Protein AF-A0A2Z6MMN8-F1 (afdb_monomer_lite)

InterPro domains:
  IPR005822 Large ribosomal subunit protein uL13 [MF_01366] (26-149)
  IPR005822 Large ribosomal subunit protein uL13 [PF00572] (25-83)
  IPR005822 Large ribosomal subunit protein uL13 [PTHR11545] (18-83)
  IPR005822 Large ribosomal subunit protein uL13 [cd00392] (26-127)
  IPR036899 Large ribosomal subunit protein uL13 superfamily [G3DSA:3.90.1180.10] (23-86)
  IPR036899 Large ribosomal subunit protein uL13 superfamily [SSF52161] (25-103)

pLDDT: mean 76.03, std 16.08, range [35.16, 95.88]

Foldseek 3Di:
DDDDDDDDVVVVCPPDDPDPCPPAAEDEAEQAPAEPVVVVVVQVCQQQVVVPPPRDNVDRNHHHYHYPPPVRHDYDDCCVPDPCVCVVVVDDPDDDDPDDPDPPDPDDDDPPPPPPPDPVVVVVVVVVVVVVVVVVVVVVVVVVVVVVVVVVVVVVVVVVD

Structure (mmCIF, N/CA/C/O backbone):
data_AF-A0A2Z6MMN8-F1
#
_entry.id   AF-A0A2Z6MMN8-F1
#
loop_
_atom_site.group_PDB
_atom_site.id
_atom_site.type_symbol
_atom_site.label_atom_id
_atom_site.label_alt_id
_atom_site.label_comp_id
_atom_site.label_asym_id
_atom_site.label_entity_id
_atom_site.label_seq_id
_atom_site.pdbx_PDB_ins_code
_atom_site.Cartn_x
_atom_site.Cartn_y
_atom_site.Cartn_z
_atom_site.occupancy
_atom_site.B_iso_or_equiv
_atom_site.auth_seq_id
_atom_site.auth_comp_id
_atom_site.auth_asym_id
_atom_site.auth_atom_id
_atom_site.pdbx_PDB_model_num
ATOM 1 N N . MET A 1 1 ? -25.189 8.553 -40.881 1.00 40.69 1 MET A N 1
ATOM 2 C CA . MET A 1 1 ? -24.699 7.484 -39.984 1.00 40.69 1 MET A CA 1
ATOM 3 C C . MET A 1 1 ? -23.289 7.095 -40.441 1.00 40.69 1 MET A C 1
ATOM 5 O O . MET A 1 1 ? -23.159 6.298 -41.356 1.00 40.69 1 MET A O 1
ATOM 9 N N . LYS A 1 2 ? -22.234 7.767 -39.944 1.00 35.16 2 LYS A N 1
ATOM 10 C CA . LYS A 1 2 ? -20.837 7.498 -40.348 1.00 35.16 2 LYS A CA 1
ATOM 11 C C . LYS A 1 2 ? -20.166 6.625 -39.287 1.00 35.16 2 LYS A C 1
ATOM 13 O O . LYS A 1 2 ? -20.101 7.015 -38.126 1.00 35.16 2 LYS A O 1
ATOM 18 N N . MET A 1 3 ? -19.736 5.440 -39.712 1.00 40.16 3 MET A N 1
ATOM 19 C CA . MET A 1 3 ? -19.015 4.450 -38.915 1.00 40.16 3 MET A CA 1
ATOM 20 C C . MET A 1 3 ? -17.621 4.959 -38.528 1.00 40.16 3 MET A C 1
ATOM 22 O O . MET A 1 3 ? -16.960 5.651 -39.300 1.00 40.16 3 MET A O 1
ATOM 26 N N . LEU A 1 4 ? -17.226 4.627 -37.301 1.00 48.53 4 LEU A N 1
ATOM 27 C CA . LEU A 1 4 ? -16.023 5.081 -36.611 1.00 48.53 4 LEU A CA 1
ATOM 28 C C . LEU A 1 4 ? -14.719 4.594 -37.259 1.00 48.53 4 LEU A C 1
ATOM 30 O O . LEU A 1 4 ? -14.610 3.477 -37.759 1.00 48.53 4 LEU A O 1
ATOM 34 N N . ASN A 1 5 ? -13.723 5.475 -37.168 1.00 48.69 5 ASN A N 1
ATOM 35 C CA . ASN A 1 5 ? -12.347 5.316 -37.616 1.00 48.69 5 ASN A CA 1
ATOM 36 C C . ASN A 1 5 ? -11.668 4.060 -37.045 1.00 48.69 5 ASN A C 1
ATOM 38 O O . ASN A 1 5 ? -11.598 3.865 -35.831 1.00 48.69 5 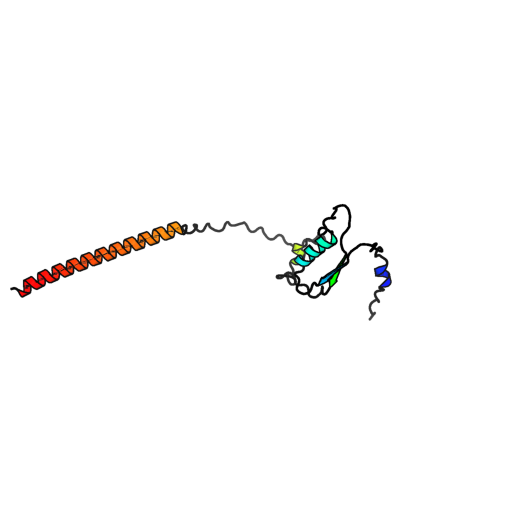ASN A O 1
ATOM 42 N N . SER A 1 6 ? -11.078 3.267 -37.940 1.00 54.53 6 SER A N 1
ATOM 43 C CA . SER A 1 6 ? -10.122 2.208 -37.615 1.00 54.53 6 SER A CA 1
ATOM 44 C C . SER A 1 6 ? -8.860 2.825 -36.994 1.00 54.53 6 SER A C 1
ATOM 46 O O . SER A 1 6 ? -8.142 3.590 -37.643 1.00 54.53 6 SER A O 1
ATOM 48 N N . PHE A 1 7 ? -8.592 2.527 -35.720 1.00 56.41 7 PHE A N 1
ATOM 49 C CA . PHE A 1 7 ? -7.356 2.934 -35.051 1.00 56.41 7 PHE A CA 1
ATOM 50 C C . PHE A 1 7 ? -6.165 2.172 -35.652 1.00 56.41 7 PHE A C 1
ATOM 52 O O . PHE A 1 7 ? -6.015 0.964 -35.478 1.00 56.41 7 PHE A O 1
ATOM 59 N N . ASN A 1 8 ? -5.297 2.893 -36.363 1.00 62.62 8 ASN A N 1
ATOM 60 C CA . ASN A 1 8 ? -4.109 2.343 -37.008 1.00 62.62 8 ASN A CA 1
ATOM 61 C C . ASN A 1 8 ? -2.985 2.104 -35.979 1.00 62.62 8 ASN A C 1
ATOM 63 O O . ASN A 1 8 ? -2.223 3.015 -35.643 1.00 62.62 8 ASN A O 1
ATOM 67 N N . ALA A 1 9 ? -2.874 0.863 -35.495 1.00 59.09 9 ALA A N 1
ATOM 68 C CA . ALA A 1 9 ? -1.906 0.428 -34.481 1.00 59.09 9 ALA A CA 1
ATOM 69 C C . ALA A 1 9 ? -0.433 0.720 -34.840 1.00 59.09 9 ALA A C 1
ATOM 71 O O . ALA A 1 9 ? 0.394 0.923 -33.951 1.00 59.09 9 ALA A O 1
ATOM 72 N N . LYS A 1 10 ? -0.097 0.820 -36.136 1.00 55.97 10 LYS A N 1
ATOM 73 C CA . LYS A 1 10 ? 1.274 1.104 -36.595 1.00 55.97 10 LYS A CA 1
ATOM 74 C C . LYS A 1 10 ? 1.749 2.514 -36.223 1.00 55.97 10 LYS A C 1
ATOM 76 O O . LYS A 1 10 ? 2.944 2.714 -36.031 1.00 55.97 10 LYS A O 1
ATOM 81 N N . ARG A 1 11 ? 0.835 3.483 -36.071 1.00 57.22 11 ARG A N 1
ATOM 82 C CA . ARG A 1 11 ? 1.178 4.869 -35.693 1.00 57.22 11 ARG A CA 1
ATOM 83 C C . ARG A 1 11 ? 1.436 5.018 -34.189 1.00 57.22 11 ARG A C 1
ATOM 85 O O . ARG A 1 11 ? 2.236 5.859 -33.800 1.00 57.22 11 ARG A O 1
ATOM 92 N N . ALA A 1 12 ? 0.809 4.177 -33.362 1.00 59.59 12 ALA A N 1
ATOM 93 C CA . ALA A 1 12 ? 0.979 4.183 -31.907 1.00 59.59 12 ALA A CA 1
ATOM 94 C C . ALA A 1 12 ? 2.349 3.632 -31.465 1.00 59.59 12 ALA A C 1
ATOM 96 O O . ALA A 1 12 ? 2.922 4.111 -30.492 1.00 59.59 12 ALA A O 1
ATOM 97 N N . ALA A 1 13 ? 2.905 2.670 -32.207 1.00 56.38 13 ALA A N 1
ATOM 98 C CA . ALA A 1 13 ? 4.204 2.066 -31.898 1.00 56.38 13 ALA A CA 1
ATOM 99 C C . ALA A 1 13 ? 5.414 2.928 -32.318 1.00 56.38 13 ALA A C 1
ATOM 101 O O . ALA A 1 13 ? 6.522 2.699 -31.841 1.00 56.38 13 ALA A O 1
ATOM 102 N N . ALA A 1 14 ? 5.218 3.927 -33.185 1.00 56.47 14 ALA A N 1
ATOM 103 C CA . ALA A 1 14 ? 6.302 4.736 -33.752 1.00 56.47 14 ALA A CA 1
ATOM 104 C C . ALA A 1 14 ? 6.977 5.688 -32.741 1.00 56.47 14 ALA A C 1
ATOM 106 O O . ALA A 1 14 ? 8.096 6.133 -32.977 1.00 56.47 14 ALA A O 1
ATOM 107 N N . GLY A 1 15 ? 6.314 5.997 -31.618 1.00 49.72 15 GLY A N 1
ATOM 108 C CA . GLY A 1 15 ? 6.853 6.853 -30.552 1.00 49.72 15 GLY A CA 1
ATOM 109 C C . GLY A 1 15 ? 7.578 6.103 -29.431 1.00 49.72 15 GLY A C 1
ATOM 110 O O . GLY A 1 15 ? 8.137 6.734 -28.534 1.00 49.72 15 GLY A O 1
ATOM 111 N N . ILE A 1 16 ? 7.572 4.767 -29.450 1.00 57.44 16 ILE A N 1
ATOM 112 C CA . ILE A 1 16 ? 8.241 3.968 -28.425 1.00 57.44 16 ILE A CA 1
ATOM 113 C C . ILE A 1 16 ? 9.726 3.941 -28.787 1.00 57.44 16 ILE A C 1
ATOM 115 O O . ILE A 1 16 ? 10.133 3.260 -29.729 1.00 57.44 16 ILE A O 1
ATOM 119 N N . ARG A 1 17 ? 10.549 4.704 -28.054 1.00 51.12 17 ARG A N 1
ATOM 120 C CA . ARG A 1 17 ? 12.010 4.542 -28.103 1.00 51.12 17 ARG A CA 1
ATOM 121 C C . ARG A 1 17 ? 12.302 3.050 -27.918 1.00 51.12 17 ARG A C 1
ATOM 123 O O . ARG A 1 17 ? 11.786 2.460 -26.973 1.00 51.12 17 ARG A O 1
ATOM 130 N N . ARG A 1 18 ? 13.091 2.432 -28.806 1.00 51.69 18 ARG A N 1
ATOM 131 C CA . ARG A 1 18 ? 13.623 1.079 -28.575 1.00 51.69 18 ARG A CA 1
ATOM 132 C C . ARG A 1 18 ? 14.485 1.153 -27.316 1.00 51.69 18 ARG A C 1
ATOM 134 O O . ARG A 1 18 ? 15.631 1.583 -27.381 1.00 51.69 18 ARG A O 1
ATOM 141 N N . ILE A 1 19 ? 13.894 0.844 -26.165 1.00 59.28 19 ILE A N 1
ATOM 142 C CA . ILE A 1 19 ? 14.618 0.726 -24.901 1.00 59.28 19 ILE A CA 1
ATOM 143 C C . ILE A 1 19 ? 15.603 -0.421 -25.106 1.00 59.28 19 ILE A C 1
ATOM 145 O O . ILE A 1 19 ? 15.213 -1.469 -25.614 1.00 59.28 19 ILE A O 1
ATOM 149 N N . ASN A 1 20 ? 16.877 -0.207 -24.792 1.00 55.16 20 ASN A N 1
ATOM 150 C CA . ASN A 1 20 ? 17.875 -1.262 -24.883 1.00 55.16 20 ASN A CA 1
ATOM 151 C C . ASN A 1 20 ? 17.555 -2.294 -23.788 1.00 55.16 20 ASN A C 1
ATOM 153 O O . ASN A 1 20 ? 17.548 -1.947 -22.610 1.00 55.16 20 ASN A O 1
ATOM 157 N N . LEU A 1 21 ? 17.169 -3.511 -24.179 1.00 57.09 21 LEU A N 1
ATOM 158 C CA . LEU A 1 21 ? 16.676 -4.545 -23.256 1.00 57.09 21 LEU A CA 1
ATOM 159 C C . LEU A 1 21 ? 17.783 -5.455 -22.723 1.00 57.09 21 LEU A C 1
ATOM 161 O O . LEU A 1 21 ? 17.525 -6.307 -21.870 1.00 57.09 21 LEU A O 1
ATOM 165 N N . ASP A 1 22 ? 19.000 -5.284 -23.226 1.00 57.16 22 ASP A N 1
ATOM 166 C CA . ASP A 1 22 ? 20.122 -6.147 -22.902 1.00 57.16 22 ASP A CA 1
ATOM 167 C C . ASP A 1 22 ? 20.500 -5.977 -21.421 1.00 57.16 22 ASP A C 1
ATOM 169 O O . ASP A 1 22 ? 20.949 -4.920 -20.982 1.00 57.16 22 ASP A O 1
ATOM 173 N N . GLY A 1 23 ? 20.264 -7.029 -20.629 1.00 64.44 23 GLY A N 1
ATOM 174 C CA . GLY A 1 23 ? 20.581 -7.084 -19.197 1.00 64.44 23 GLY A CA 1
ATOM 175 C C . GLY A 1 23 ? 19.448 -6.702 -18.234 1.00 64.44 23 GLY A C 1
ATOM 176 O O . GLY A 1 23 ? 19.612 -6.892 -17.027 1.00 64.44 23 GLY A O 1
ATOM 177 N N . LEU A 1 24 ? 18.290 -6.226 -18.715 1.00 69.19 24 LEU A N 1
ATOM 178 C CA . LEU A 1 24 ? 17.132 -5.970 -17.847 1.00 69.19 24 LEU A CA 1
ATOM 179 C C . LEU A 1 24 ? 16.337 -7.255 -17.592 1.00 69.19 24 LEU A C 1
ATOM 181 O O . LEU A 1 24 ? 15.966 -7.991 -18.510 1.00 69.19 24 LEU A O 1
ATOM 185 N N . ARG A 1 25 ? 16.014 -7.509 -16.321 1.00 80.56 25 ARG A N 1
ATOM 186 C CA . ARG A 1 25 ? 15.162 -8.629 -15.927 1.00 80.56 25 ARG A CA 1
ATOM 187 C C . ARG A 1 25 ? 13.696 -8.226 -16.060 1.00 80.56 25 ARG A C 1
ATOM 189 O O . ARG A 1 25 ? 13.274 -7.152 -15.636 1.00 80.56 25 ARG A O 1
ATOM 196 N N . TRP A 1 26 ? 12.905 -9.134 -16.617 1.00 88.25 26 TRP A N 1
ATOM 197 C CA . TRP A 1 26 ? 11.459 -8.989 -16.711 1.00 88.25 26 TRP A CA 1
ATOM 198 C C . TRP A 1 26 ? 10.793 -9.642 -15.505 1.00 88.25 26 TRP A C 1
ATOM 200 O O . TRP A 1 26 ? 11.167 -10.740 -15.081 1.00 88.25 26 TRP A O 1
ATOM 210 N N . ARG A 1 27 ? 9.793 -8.971 -14.942 1.00 86.81 27 ARG A N 1
ATOM 211 C CA . ARG A 1 27 ? 9.014 -9.458 -13.805 1.00 86.81 27 ARG A CA 1
ATOM 212 C C . ARG A 1 27 ? 7.536 -9.352 -14.118 1.00 86.81 27 ARG A C 1
ATOM 214 O O . ARG A 1 27 ? 7.064 -8.336 -14.620 1.00 86.81 27 ARG A O 1
ATOM 221 N N . VAL A 1 28 ? 6.810 -10.417 -13.810 1.00 91.19 28 VAL A N 1
ATOM 222 C CA . VAL A 1 28 ? 5.372 -10.509 -14.048 1.00 91.19 28 VAL A CA 1
ATOM 223 C C . VAL A 1 28 ? 4.650 -10.397 -12.710 1.00 91.19 28 VAL A C 1
ATOM 225 O O . VAL A 1 28 ? 4.990 -11.103 -11.763 1.00 91.19 28 VAL A O 1
ATOM 228 N N . PHE A 1 29 ? 3.665 -9.507 -12.638 1.00 91.25 29 PHE A N 1
ATOM 229 C CA . PHE A 1 29 ? 2.833 -9.263 -11.464 1.00 91.25 29 PHE A CA 1
ATOM 230 C C . PHE A 1 29 ? 1.379 -9.588 -11.794 1.00 91.25 29 PHE A C 1
ATOM 232 O O . PHE A 1 29 ? 0.798 -8.980 -12.691 1.00 91.25 29 PHE A O 1
ATOM 239 N N . ASP A 1 30 ? 0.774 -10.520 -11.061 1.00 93.50 30 ASP A N 1
ATOM 240 C CA . ASP A 1 30 ? -0.665 -10.774 -11.150 1.00 93.50 30 ASP A CA 1
ATOM 241 C C . ASP A 1 30 ? -1.421 -9.811 -10.225 1.00 93.50 30 ASP A C 1
ATOM 243 O O . ASP A 1 30 ? -1.209 -9.796 -9.010 1.00 93.50 30 ASP A O 1
ATOM 247 N N . ALA A 1 31 ? -2.285 -8.976 -10.803 1.00 94.44 31 ALA A N 1
ATOM 248 C CA . ALA A 1 31 ? -3.074 -7.998 -10.062 1.00 94.44 31 ALA A CA 1
ATOM 249 C C . ALA A 1 31 ? -4.355 -8.578 -9.441 1.00 94.44 31 ALA A C 1
ATOM 251 O O . ALA A 1 31 ? -5.022 -7.881 -8.668 1.00 94.44 31 ALA A O 1
ATOM 252 N N . LYS A 1 32 ? -4.716 -9.829 -9.752 1.00 93.12 32 LYS A N 1
ATOM 253 C CA . LYS A 1 32 ? -5.968 -10.436 -9.294 1.00 93.12 32 LYS A CA 1
ATOM 254 C C . LYS A 1 32 ? -6.031 -10.509 -7.766 1.00 93.12 32 LYS A C 1
ATOM 256 O O . LYS A 1 32 ? -5.173 -11.104 -7.118 1.00 93.12 32 LYS A O 1
ATOM 261 N N . GLY A 1 33 ? -7.058 -9.891 -7.178 1.00 90.38 33 GLY A N 1
ATOM 262 C CA . GLY A 1 33 ? -7.262 -9.879 -5.722 1.00 90.38 33 GLY A CA 1
ATOM 263 C C . GLY A 1 33 ? -6.269 -9.013 -4.935 1.00 90.38 33 GLY A C 1
ATOM 264 O O . GLY A 1 33 ? -6.352 -8.952 -3.708 1.00 90.38 33 GLY A O 1
ATOM 265 N N . GLN A 1 34 ? -5.358 -8.308 -5.612 1.00 93.06 34 GLN A N 1
ATOM 266 C CA . GLN A 1 34 ? -4.420 -7.392 -4.970 1.00 93.06 34 GLN A CA 1
ATOM 267 C C . GLN A 1 34 ? -5.049 -6.018 -4.743 1.00 93.06 34 GLN A C 1
ATOM 269 O O . GLN A 1 34 ? -5.869 -5.545 -5.528 1.00 93.06 34 GLN A O 1
ATOM 274 N N . ILE A 1 35 ? -4.634 -5.340 -3.670 1.00 93.38 35 ILE A N 1
ATOM 275 C CA . ILE A 1 35 ? -5.075 -3.969 -3.390 1.00 93.38 35 ILE A CA 1
ATOM 276 C C . ILE A 1 35 ? -4.245 -2.998 -4.232 1.00 93.38 35 ILE A C 1
ATOM 278 O O . ILE A 1 35 ? -3.031 -2.916 -4.038 1.00 93.38 35 ILE A O 1
ATOM 282 N N . LEU A 1 36 ? -4.908 -2.193 -5.073 1.00 90.69 36 LEU A N 1
ATOM 283 C CA . LEU A 1 36 ? -4.286 -1.256 -6.025 1.00 90.69 36 LEU A CA 1
ATOM 284 C C . LEU A 1 36 ? -3.083 -0.493 -5.452 1.00 90.69 36 LEU A C 1
ATOM 286 O O . LEU A 1 36 ? -1.990 -0.546 -6.004 1.00 90.69 36 LEU A O 1
ATOM 290 N N . GLY A 1 37 ? -3.267 0.192 -4.320 1.00 90.62 37 GLY A N 1
ATOM 291 C CA . GLY A 1 37 ? -2.205 1.016 -3.734 1.00 90.62 37 GLY A CA 1
ATOM 292 C C . GLY A 1 37 ? -1.007 0.210 -3.223 1.00 90.62 37 GLY A C 1
ATOM 293 O O . GLY A 1 37 ? 0.126 0.659 -3.350 1.00 90.62 37 GLY A O 1
ATOM 294 N N . ARG A 1 38 ? -1.239 -0.991 -2.677 1.00 92.44 38 ARG A N 1
ATOM 295 C CA . ARG A 1 38 ? -0.158 -1.841 -2.154 1.00 92.44 38 ARG A CA 1
ATOM 296 C C . ARG A 1 38 ? 0.668 -2.422 -3.297 1.00 92.44 38 ARG A C 1
ATOM 298 O O . ARG A 1 38 ? 1.893 -2.360 -3.247 1.00 92.44 38 ARG A O 1
ATOM 305 N N . LEU A 1 39 ? -0.014 -2.910 -4.335 1.00 93.12 39 LEU A N 1
ATOM 306 C CA . LEU A 1 39 ? 0.627 -3.432 -5.537 1.00 93.12 39 LEU A CA 1
ATOM 307 C C . LEU A 1 39 ? 1.432 -2.337 -6.251 1.00 93.12 39 LEU A C 1
ATOM 309 O O . LEU A 1 39 ? 2.589 -2.552 -6.597 1.00 93.12 39 LEU A O 1
ATOM 313 N N . ALA A 1 40 ? 0.860 -1.138 -6.400 1.00 94.12 40 ALA A N 1
ATOM 314 C CA . ALA A 1 40 ? 1.533 -0.014 -7.046 1.00 94.12 40 ALA A CA 1
ATOM 315 C C . ALA A 1 40 ? 2.831 0.390 -6.327 1.00 94.12 40 ALA A C 1
ATOM 317 O O . ALA A 1 40 ? 3.852 0.587 -6.982 1.00 94.12 40 ALA A O 1
ATOM 318 N N . SER A 1 41 ? 2.828 0.464 -4.989 1.00 95.38 41 SER A N 1
ATOM 319 C CA . SER A 1 41 ? 4.048 0.762 -4.226 1.00 95.38 41 SER A CA 1
ATOM 320 C C . SER A 1 41 ? 5.133 -0.299 -4.408 1.00 95.38 41 SER A C 1
ATOM 322 O O . SER A 1 41 ? 6.302 0.052 -4.526 1.00 95.38 41 SER A O 1
ATOM 324 N N . GLN A 1 42 ? 4.767 -1.583 -4.460 1.00 93.69 42 GLN A N 1
ATOM 325 C CA . GLN A 1 42 ? 5.730 -2.662 -4.697 1.00 93.69 42 GLN A CA 1
ATOM 326 C C . GLN A 1 42 ? 6.331 -2.585 -6.102 1.00 93.69 42 GLN A C 1
ATOM 328 O O . GLN A 1 42 ? 7.549 -2.659 -6.249 1.00 93.69 42 GLN A O 1
ATOM 333 N N . ILE A 1 43 ? 5.492 -2.371 -7.120 1.00 94.75 43 ILE A N 1
ATOM 334 C CA . ILE A 1 43 ? 5.942 -2.210 -8.508 1.00 94.75 43 ILE A CA 1
ATOM 335 C C . ILE A 1 43 ? 6.881 -1.006 -8.628 1.00 94.75 43 ILE A C 1
ATOM 337 O O . ILE A 1 43 ? 7.919 -1.114 -9.270 1.00 94.75 43 ILE A O 1
ATOM 341 N N . ALA A 1 44 ? 6.572 0.116 -7.973 1.00 94.62 44 ALA A N 1
ATOM 342 C CA . ALA A 1 44 ? 7.418 1.305 -8.014 1.00 94.62 44 ALA A CA 1
ATOM 343 C C . ALA A 1 44 ? 8.837 1.036 -7.482 1.00 94.62 44 ALA A C 1
ATOM 345 O O . ALA A 1 44 ? 9.807 1.485 -8.086 1.00 94.62 44 ALA A O 1
ATOM 346 N N . THR A 1 45 ? 8.980 0.275 -6.392 1.00 92.81 45 THR A N 1
ATOM 347 C CA . THR A 1 45 ? 10.297 -0.111 -5.848 1.00 92.81 45 THR A CA 1
ATOM 348 C C . THR A 1 45 ? 11.123 -0.901 -6.859 1.00 92.81 45 THR A C 1
ATOM 350 O O . THR A 1 45 ? 12.317 -0.649 -7.001 1.00 92.81 45 THR A O 1
ATOM 353 N N . VAL A 1 46 ? 10.474 -1.814 -7.581 1.00 91.75 46 VAL A N 1
ATOM 354 C CA . VAL A 1 46 ? 11.098 -2.689 -8.582 1.00 91.75 46 VAL A CA 1
ATOM 355 C C . VAL A 1 46 ? 11.492 -1.913 -9.838 1.00 91.75 46 VAL A C 1
ATOM 357 O O . VAL A 1 46 ? 12.600 -2.072 -10.343 1.00 91.75 46 VAL A O 1
ATOM 360 N N . VAL A 1 47 ? 10.612 -1.027 -10.310 1.00 90.75 47 VAL A N 1
ATOM 361 C CA . VAL A 1 47 ? 10.885 -0.149 -11.459 1.00 90.75 47 VAL A CA 1
ATOM 362 C C . VAL A 1 47 ? 11.996 0.850 -11.135 1.00 90.75 47 VAL A C 1
ATOM 364 O O . VAL A 1 47 ? 12.780 1.187 -12.008 1.00 90.75 47 VAL A O 1
ATOM 367 N N . MET A 1 48 ? 12.112 1.299 -9.883 1.00 90.44 48 MET A N 1
ATOM 368 C CA . MET A 1 48 ? 13.255 2.108 -9.444 1.00 90.44 48 MET A CA 1
ATOM 369 C C . MET A 1 48 ? 14.538 1.282 -9.242 1.00 90.44 48 MET A C 1
ATOM 371 O O . MET A 1 48 ? 15.601 1.866 -9.079 1.00 90.44 48 MET A O 1
ATOM 375 N N . GLY A 1 49 ? 14.459 -0.051 -9.182 1.00 90.00 49 GLY A N 1
ATOM 376 C CA . GLY A 1 49 ? 15.602 -0.927 -8.897 1.00 90.00 49 GLY A CA 1
ATOM 377 C C . GLY A 1 49 ? 16.091 -0.887 -7.444 1.00 90.00 49 GLY A C 1
ATOM 378 O O . GLY A 1 49 ? 17.158 -1.417 -7.146 1.00 90.00 49 GLY A O 1
ATOM 379 N N . LYS A 1 50 ? 15.323 -0.281 -6.524 1.00 91.56 50 LYS A N 1
ATOM 380 C CA . LYS A 1 50 ? 15.674 -0.144 -5.092 1.00 91.56 50 LYS A CA 1
ATOM 381 C C . LYS A 1 50 ? 15.695 -1.470 -4.333 1.00 91.56 50 LYS A C 1
ATOM 383 O O . LYS A 1 50 ? 16.126 -1.516 -3.187 1.00 91.56 50 LYS A O 1
ATOM 388 N N . ASP A 1 51 ? 15.177 -2.528 -4.939 1.00 90.88 51 ASP A N 1
ATOM 389 C CA . ASP A 1 51 ? 15.232 -3.883 -4.410 1.00 90.88 51 ASP A CA 1
ATOM 390 C C . ASP A 1 51 ? 16.593 -4.558 -4.644 1.00 90.88 51 ASP A C 1
ATOM 392 O O . ASP A 1 51 ? 16.906 -5.541 -3.972 1.00 90.88 51 ASP A O 1
ATOM 396 N N . LYS A 1 52 ? 17.410 -4.036 -5.568 1.00 87.81 52 LYS A N 1
ATOM 397 C CA . LYS A 1 52 ? 18.760 -4.532 -5.839 1.00 87.81 52 LYS A CA 1
ATOM 398 C C . LYS A 1 52 ? 19.785 -3.794 -4.967 1.00 87.81 52 LYS A C 1
ATOM 400 O O . LYS A 1 52 ? 19.715 -2.571 -4.842 1.00 87.81 52 LYS A O 1
ATOM 405 N N . PRO A 1 53 ? 20.806 -4.490 -4.433 1.00 89.56 53 PRO A N 1
ATOM 406 C CA . PRO A 1 53 ? 21.872 -3.851 -3.655 1.00 89.56 53 PRO A CA 1
ATOM 407 C C . PRO A 1 53 ? 22.759 -2.923 -4.502 1.00 89.56 53 PRO A C 1
ATOM 409 O O . PRO A 1 53 ? 23.514 -2.128 -3.957 1.00 89.56 53 PRO A O 1
ATOM 412 N N . THR A 1 54 ? 22.664 -3.009 -5.830 1.00 89.25 54 THR A N 1
ATOM 413 C CA . THR A 1 54 ? 23.378 -2.163 -6.794 1.00 89.25 54 THR A CA 1
ATOM 414 C C . THR A 1 54 ? 22.658 -0.845 -7.096 1.00 89.25 54 THR A C 1
ATOM 416 O O . THR A 1 54 ? 23.061 -0.146 -8.018 1.00 89.25 54 THR A O 1
ATOM 419 N N . TYR A 1 55 ? 21.580 -0.508 -6.377 1.00 91.50 55 TYR A N 1
ATOM 420 C CA . TYR A 1 55 ? 20.807 0.707 -6.628 1.00 91.50 55 TYR A CA 1
ATOM 421 C C . TYR A 1 55 ? 21.657 1.973 -6.469 1.00 91.50 55 TYR A C 1
ATOM 423 O O . TYR A 1 55 ? 22.176 2.268 -5.390 1.00 91.50 55 TYR A O 1
ATOM 431 N N . THR A 1 56 ? 21.711 2.771 -7.531 1.00 90.75 56 THR A N 1
ATOM 432 C CA . THR A 1 56 ? 22.318 4.103 -7.529 1.00 90.75 56 THR A CA 1
ATOM 433 C C . THR A 1 56 ? 21.287 5.139 -7.987 1.00 90.75 56 THR A C 1
ATOM 435 O O . THR A 1 56 ? 20.741 4.985 -9.076 1.00 90.75 56 THR A O 1
ATOM 438 N N . PRO A 1 57 ? 21.020 6.216 -7.219 1.00 90.56 57 PRO A N 1
ATOM 439 C CA . PRO A 1 57 ? 19.937 7.164 -7.518 1.00 90.56 57 PRO A CA 1
ATOM 440 C C . PRO A 1 57 ? 20.026 7.893 -8.866 1.00 90.56 57 PRO A C 1
ATOM 442 O O . PRO A 1 57 ? 19.038 8.467 -9.309 1.00 90.56 57 PRO A O 1
ATOM 445 N N . ASN A 1 58 ? 21.209 7.934 -9.476 1.00 91.50 58 ASN A N 1
ATOM 446 C CA . ASN A 1 58 ? 21.490 8.627 -10.732 1.00 91.50 58 ASN A CA 1
ATOM 447 C C . ASN A 1 58 ? 21.480 7.700 -11.960 1.00 91.50 58 ASN A C 1
ATOM 449 O O . ASN A 1 58 ? 21.750 8.174 -13.062 1.00 91.50 58 ASN A O 1
ATOM 453 N N . ARG A 1 59 ? 21.222 6.399 -11.777 1.00 85.25 59 ARG A N 1
ATOM 454 C CA . ARG A 1 59 ? 21.247 5.396 -12.843 1.00 85.25 59 ARG A CA 1
ATOM 455 C C . ARG A 1 59 ? 19.968 4.568 -12.823 1.00 85.25 59 ARG A C 1
ATOM 457 O O . ARG A 1 59 ? 19.582 4.031 -11.787 1.00 85.25 59 ARG A O 1
ATOM 464 N N . ASP A 1 60 ? 19.360 4.424 -13.992 1.00 80.38 60 ASP A N 1
ATOM 465 C CA . ASP A 1 60 ? 18.124 3.667 -14.169 1.00 80.38 60 ASP A CA 1
ATOM 466 C C . ASP A 1 60 ? 18.430 2.184 -14.439 1.00 80.38 60 ASP A C 1
ATOM 468 O O . ASP A 1 60 ? 18.450 1.738 -15.582 1.00 80.38 60 ASP A O 1
ATOM 472 N N . ASP A 1 61 ? 18.665 1.408 -13.376 1.00 84.50 61 ASP A N 1
ATOM 473 C CA . ASP A 1 61 ? 18.899 -0.052 -13.443 1.00 84.50 61 ASP A CA 1
ATOM 474 C C . ASP A 1 61 ? 17.660 -0.880 -13.016 1.00 84.50 61 ASP A C 1
ATOM 476 O O . ASP A 1 61 ? 17.756 -2.022 -12.536 1.00 84.50 61 ASP A O 1
ATOM 480 N N . GLY A 1 62 ? 16.476 -0.280 -13.148 1.00 85.31 62 GLY A N 1
ATOM 481 C CA . GLY A 1 62 ? 15.189 -0.879 -12.805 1.00 85.31 62 GLY A CA 1
ATOM 482 C C . GLY A 1 62 ? 14.797 -2.065 -13.683 1.00 85.31 62 GLY A C 1
ATOM 483 O O . GLY A 1 62 ? 15.179 -2.156 -14.847 1.00 85.31 62 GLY A O 1
ATOM 484 N N . ASP A 1 63 ? 14.000 -2.976 -13.124 1.00 88.38 63 ASP A N 1
ATOM 485 C CA . ASP A 1 63 ? 13.439 -4.103 -13.876 1.00 88.38 63 ASP A CA 1
ATOM 486 C C . ASP A 1 63 ? 12.147 -3.708 -14.604 1.00 88.38 63 ASP A C 1
ATOM 488 O O . ASP A 1 63 ? 11.391 -2.840 -14.157 1.00 88.38 63 ASP A O 1
ATOM 492 N N . MET A 1 64 ? 11.850 -4.400 -15.707 1.00 88.88 64 MET A N 1
ATOM 493 C CA . MET A 1 64 ? 10.589 -4.220 -16.426 1.00 88.88 64 MET A CA 1
ATOM 494 C C . MET A 1 64 ? 9.475 -5.034 -15.776 1.00 88.88 64 MET A C 1
ATOM 496 O O . MET A 1 64 ? 9.593 -6.247 -15.595 1.00 88.88 64 MET A O 1
ATOM 500 N N . CYS A 1 65 ? 8.364 -4.368 -15.471 1.00 91.06 65 CYS A N 1
ATOM 501 C CA . CYS A 1 65 ? 7.209 -4.968 -14.811 1.00 91.06 65 CYS A CA 1
ATOM 502 C C . CYS A 1 65 ? 6.043 -5.123 -15.791 1.00 91.06 65 CYS A C 1
ATOM 504 O O . CYS A 1 65 ? 5.510 -4.133 -16.290 1.00 91.06 65 CYS A O 1
ATOM 506 N N . ILE A 1 66 ? 5.602 -6.358 -16.020 1.00 92.38 66 ILE A N 1
ATOM 507 C CA . ILE A 1 66 ? 4.373 -6.670 -16.755 1.00 92.38 66 ILE A CA 1
ATOM 508 C C . ILE A 1 66 ? 3.282 -6.986 -15.738 1.00 92.38 66 ILE A C 1
ATOM 510 O O . ILE A 1 66 ? 3.439 -7.896 -14.927 1.00 92.38 66 ILE A O 1
ATOM 514 N N . VAL A 1 67 ? 2.165 -6.262 -15.793 1.00 93.62 67 VAL A N 1
ATOM 515 C CA . VAL A 1 67 ? 1.011 -6.509 -14.920 1.00 93.62 67 VAL A CA 1
ATOM 516 C C . VAL A 1 67 ? -0.066 -7.271 -15.686 1.00 93.62 67 VAL A C 1
ATOM 518 O O . VAL A 1 67 ? -0.520 -6.823 -16.737 1.00 93.62 67 VAL A O 1
ATOM 521 N N . LEU A 1 68 ? -0.491 -8.410 -15.143 1.00 93.75 68 LEU A N 1
ATOM 522 C CA . LEU A 1 68 ? -1.579 -9.240 -15.659 1.00 93.75 68 LEU A CA 1
ATOM 523 C C . LEU A 1 68 ? -2.856 -9.031 -14.838 1.00 93.75 68 LEU A C 1
ATOM 525 O O . LEU A 1 68 ? -2.802 -8.604 -13.687 1.00 93.75 68 LEU A O 1
ATOM 529 N N . ASN A 1 69 ? -4.012 -9.336 -15.435 1.00 93.62 69 ASN A N 1
ATOM 530 C CA . ASN A 1 69 ? -5.329 -9.295 -14.781 1.00 93.62 69 ASN A CA 1
ATOM 531 C C . ASN A 1 69 ? -5.671 -7.954 -14.103 1.00 93.62 69 ASN A C 1
ATOM 533 O O . ASN A 1 69 ? -6.373 -7.914 -13.095 1.00 93.62 69 ASN A O 1
ATOM 537 N N . ALA A 1 70 ? -5.226 -6.831 -14.679 1.00 90.44 70 ALA A N 1
ATOM 538 C CA . ALA A 1 70 ? -5.458 -5.491 -14.128 1.00 90.44 70 ALA A CA 1
ATOM 539 C C . ALA A 1 70 ? -6.949 -5.129 -13.955 1.00 90.44 70 ALA A C 1
ATOM 541 O O . ALA A 1 70 ? -7.280 -4.233 -13.182 1.00 90.44 70 ALA A O 1
ATOM 542 N N . LYS A 1 71 ? -7.851 -5.833 -14.653 1.00 89.88 71 LYS A N 1
ATOM 543 C CA . LYS A 1 71 ? -9.307 -5.694 -14.513 1.00 89.88 71 LYS A CA 1
ATOM 544 C C . LYS A 1 71 ? -9.820 -6.143 -13.137 1.00 89.88 71 LYS A C 1
ATOM 546 O O . LYS A 1 71 ? -10.758 -5.539 -12.629 1.00 89.88 71 LYS A O 1
ATOM 551 N N . ASP A 1 72 ? -9.196 -7.154 -12.535 1.00 91.31 72 ASP A N 1
ATOM 552 C CA . ASP A 1 72 ? -9.666 -7.801 -11.301 1.00 91.31 72 ASP A CA 1
ATOM 553 C C . ASP A 1 72 ? -8.960 -7.253 -10.047 1.00 91.31 72 ASP A C 1
ATOM 555 O O . ASP A 1 72 ? -8.864 -7.925 -9.012 1.00 91.31 72 ASP A O 1
ATOM 559 N N . ILE A 1 73 ? -8.423 -6.033 -10.139 1.00 91.69 73 ILE A N 1
ATOM 560 C CA . ILE A 1 73 ? -7.715 -5.394 -9.035 1.00 91.69 73 ILE A CA 1
ATOM 561 C C . ILE A 1 73 ? -8.701 -4.840 -8.003 1.00 91.69 73 ILE A C 1
ATOM 563 O O . ILE A 1 73 ? -9.687 -4.176 -8.329 1.00 91.69 73 ILE A O 1
ATOM 567 N N . ALA A 1 74 ? -8.425 -5.092 -6.727 1.00 89.75 74 ALA A N 1
ATOM 568 C CA . ALA A 1 74 ? -9.291 -4.671 -5.641 1.00 89.75 74 ALA A CA 1
ATOM 569 C C . ALA A 1 74 ? -8.979 -3.231 -5.211 1.00 89.75 74 ALA A C 1
ATOM 571 O O . ALA A 1 74 ? -7.827 -2.831 -5.002 1.00 89.75 74 ALA A O 1
ATOM 572 N N . VAL A 1 75 ? -10.032 -2.447 -4.991 1.00 86.44 75 VAL A N 1
ATOM 573 C CA . VAL A 1 75 ? -9.941 -1.116 -4.388 1.00 86.44 75 VAL A CA 1
ATOM 574 C C . VAL A 1 75 ? -10.788 -1.108 -3.123 1.00 86.44 75 VAL A C 1
ATOM 576 O O . VAL A 1 75 ? -11.958 -1.469 -3.140 1.00 86.44 75 VAL A O 1
ATOM 579 N N . THR A 1 76 ? -10.190 -0.709 -2.003 1.00 83.81 76 THR A N 1
ATOM 580 C CA . THR A 1 76 ? -10.863 -0.730 -0.699 1.00 83.81 76 THR A CA 1
ATOM 581 C C . THR A 1 76 ? -11.777 0.478 -0.478 1.00 83.81 76 THR A C 1
ATOM 583 O O . THR A 1 76 ? -11.484 1.591 -0.927 1.00 83.81 76 THR A O 1
ATOM 586 N N . GLY A 1 77 ? -12.845 0.274 0.300 1.00 81.19 77 GLY A N 1
ATOM 587 C CA . GLY A 1 77 ? -13.782 1.319 0.724 1.00 81.19 77 GLY A CA 1
ATOM 588 C C . GLY A 1 77 ? -14.742 1.761 -0.382 1.00 81.19 77 GLY A C 1
ATOM 589 O O . GLY A 1 77 ? -15.042 1.007 -1.299 1.00 81.19 77 GLY A O 1
ATOM 590 N N . ARG A 1 78 ? -15.217 3.010 -0.308 1.00 77.00 78 ARG A N 1
ATOM 591 C CA . ARG A 1 78 ? -16.146 3.594 -1.294 1.00 77.00 78 ARG A CA 1
ATOM 592 C C . ARG A 1 78 ? -15.445 4.239 -2.495 1.00 77.00 78 ARG A C 1
ATOM 594 O O . ARG A 1 78 ? -16.084 4.913 -3.278 1.00 77.00 78 ARG A O 1
ATOM 601 N N . LYS A 1 79 ? -14.137 4.040 -2.686 1.00 73.50 79 LYS A N 1
ATOM 602 C CA . LYS A 1 79 ? -13.326 4.782 -3.680 1.00 73.50 79 LYS A CA 1
ATOM 603 C C . LYS A 1 79 ? -13.780 4.628 -5.140 1.00 73.50 79 LYS A C 1
ATOM 605 O O . LYS A 1 79 ? -13.436 5.472 -5.960 1.00 73.50 79 LYS A O 1
ATOM 610 N N . LEU A 1 80 ? -14.486 3.545 -5.467 1.00 70.50 80 LEU A N 1
ATOM 611 C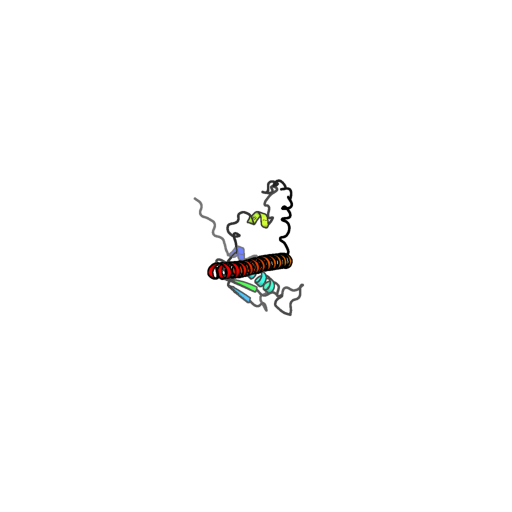 CA . LEU A 1 80 ? -15.070 3.316 -6.794 1.00 70.50 80 LEU A CA 1
ATOM 612 C C . LEU A 1 80 ? -16.386 4.084 -6.999 1.00 70.50 80 LEU A C 1
ATOM 614 O O . LEU A 1 80 ? -16.696 4.462 -8.121 1.00 70.50 80 LEU A O 1
ATOM 618 N N . THR A 1 81 ? -17.143 4.311 -5.926 1.00 70.06 81 THR A N 1
ATOM 619 C CA . THR A 1 81 ? -18.484 4.918 -5.933 1.00 70.06 81 THR A CA 1
ATOM 620 C C . THR A 1 81 ? -18.514 6.354 -5.412 1.00 70.06 81 THR A C 1
ATOM 622 O O . THR A 1 81 ? -19.508 7.051 -5.599 1.00 70.06 81 THR A O 1
ATOM 625 N N . ASP A 1 82 ? -17.449 6.806 -4.754 1.00 69.50 82 ASP A N 1
ATOM 626 C CA . ASP A 1 82 ? -17.375 8.118 -4.129 1.00 69.50 82 ASP A CA 1
ATOM 627 C C . ASP A 1 82 ? -17.125 9.212 -5.177 1.00 69.50 82 ASP A C 1
ATOM 629 O O . ASP A 1 82 ? -16.048 9.295 -5.777 1.00 69.50 82 ASP A O 1
ATOM 633 N N . LYS A 1 83 ? -18.139 10.062 -5.384 1.00 55.91 83 LYS A N 1
ATOM 634 C CA . LYS A 1 83 ? -18.091 11.236 -6.275 1.00 55.91 83 LYS A CA 1
ATOM 635 C C . LYS A 1 83 ? -17.040 12.259 -5.828 1.00 55.91 83 LYS A C 1
ATOM 637 O O . LYS A 1 83 ? -16.573 13.049 -6.639 1.00 55.91 83 LYS A O 1
ATOM 642 N N . ASP A 1 84 ? -16.608 12.202 -4.569 1.00 57.41 84 ASP A N 1
ATOM 643 C CA . ASP A 1 84 ? -15.616 13.116 -4.007 1.00 57.41 84 ASP A CA 1
ATOM 644 C C . ASP A 1 84 ? -14.162 12.774 -4.393 1.00 57.41 84 ASP A C 1
ATOM 646 O O . ASP A 1 84 ? -13.222 13.429 -3.933 1.00 57.41 84 ASP A O 1
ATOM 650 N N . ARG A 1 85 ? -13.927 11.780 -5.266 1.00 54.41 85 ARG A N 1
ATOM 651 C CA . ARG A 1 85 ? -12.574 11.449 -5.754 1.00 54.41 85 ARG A CA 1
ATOM 652 C C . ARG A 1 85 ? -11.883 12.649 -6.406 1.00 54.41 85 ARG A C 1
ATOM 654 O O . ARG A 1 85 ? -10.699 12.877 -6.149 1.00 54.41 85 ARG A O 1
ATOM 661 N N . ASP A 1 86 ? -12.629 13.443 -7.166 1.00 52.62 86 ASP A N 1
ATOM 662 C CA . ASP A 1 86 ? -12.108 14.641 -7.830 1.00 52.62 86 ASP A CA 1
ATOM 663 C C . ASP A 1 86 ? -11.716 15.718 -6.804 1.00 52.62 86 ASP A C 1
ATOM 665 O O . ASP A 1 86 ? -10.708 16.407 -6.974 1.00 52.62 86 ASP A O 1
ATOM 669 N N . ARG A 1 87 ? -12.401 15.765 -5.646 1.00 51.69 87 ARG A N 1
ATOM 670 C CA . ARG A 1 87 ? -12.039 16.646 -4.522 1.00 51.69 87 ARG A CA 1
ATOM 671 C C . ARG A 1 87 ? -10.672 16.305 -3.933 1.00 51.69 87 ARG A C 1
ATOM 673 O O . ARG A 1 87 ? -9.939 17.194 -3.506 1.00 51.69 87 ARG A O 1
ATOM 680 N N . LYS A 1 88 ? -10.325 15.015 -3.898 1.00 56.59 88 LYS A N 1
ATOM 681 C CA . LYS A 1 88 ? -9.082 14.522 -3.290 1.00 56.59 88 LYS A CA 1
ATOM 682 C C . LYS A 1 88 ? -7.868 14.664 -4.207 1.00 56.59 88 LYS A C 1
ATOM 684 O O . LYS A 1 88 ? -6.758 14.833 -3.708 1.00 56.59 88 LYS A O 1
ATOM 689 N N . LEU A 1 89 ? -8.069 14.586 -5.523 1.00 56.09 89 LEU A N 1
ATOM 690 C CA . LEU A 1 89 ? -6.982 14.663 -6.500 1.00 56.09 89 LEU A CA 1
ATOM 691 C C . LEU A 1 89 ? -6.564 16.104 -6.838 1.00 56.09 89 LEU A C 1
ATOM 693 O O . LEU A 1 89 ? -5.509 16.265 -7.439 1.00 56.09 89 LEU A O 1
ATOM 697 N N . ARG A 1 90 ? -7.315 17.141 -6.415 1.00 55.00 90 ARG A N 1
ATOM 698 C CA . ARG A 1 90 ? -7.025 18.565 -6.721 1.00 55.00 90 ARG A CA 1
ATOM 699 C C . ARG A 1 90 ? -6.745 18.810 -8.212 1.00 55.00 90 ARG A C 1
ATOM 701 O O . ARG A 1 90 ? -5.945 19.665 -8.576 1.00 55.00 90 ARG A O 1
ATOM 708 N N . ILE A 1 91 ? -7.389 18.038 -9.080 1.00 55.97 91 ILE A N 1
ATOM 709 C CA . ILE A 1 91 ? -7.328 18.243 -10.523 1.00 55.97 91 ILE A CA 1
ATOM 710 C C . ILE A 1 91 ? -8.561 19.073 -10.862 1.00 55.97 91 ILE A C 1
ATOM 712 O O . ILE A 1 91 ? -9.674 18.553 -10.854 1.00 55.97 91 ILE A O 1
ATOM 716 N N . PHE A 1 92 ? -8.364 20.370 -11.091 1.00 58.78 92 PHE A N 1
ATOM 717 C CA . PHE A 1 92 ? -9.430 21.295 -11.470 1.00 58.78 92 PHE A CA 1
ATOM 718 C C . PHE A 1 92 ? -9.290 21.618 -12.959 1.00 58.78 92 PHE A C 1
ATOM 720 O O . PHE A 1 92 ? -8.393 22.374 -13.336 1.00 58.78 92 PHE A O 1
ATOM 727 N N . PRO A 1 93 ? -10.115 21.026 -13.838 1.00 52.81 93 PRO A N 1
ATOM 728 C CA . PRO A 1 93 ? -10.199 21.486 -15.214 1.00 52.81 93 PRO A CA 1
ATOM 729 C C . PRO A 1 93 ? -10.992 22.805 -15.240 1.00 52.81 93 PRO A C 1
ATOM 731 O O . PRO A 1 93 ? -12.215 22.785 -15.323 1.00 52.81 93 PRO A O 1
ATOM 734 N N . GLY A 1 94 ? -10.306 23.948 -15.127 1.00 66.69 94 GLY A N 1
ATOM 735 C CA . GLY A 1 94 ? -10.908 25.289 -15.230 1.00 66.69 94 GLY A CA 1
ATOM 736 C C . GLY A 1 94 ? -10.605 26.226 -14.052 1.00 66.69 94 GLY A C 1
ATOM 737 O O . GLY A 1 94 ? -9.823 25.892 -13.166 1.00 66.69 94 GLY A O 1
ATOM 738 N N . SER A 1 95 ? -11.212 27.419 -14.070 1.00 65.69 95 SER A N 1
ATOM 739 C CA . SER A 1 95 ? -11.072 28.469 -13.042 1.00 65.69 95 SER A CA 1
ATOM 740 C C . SER A 1 95 ? -12.101 28.382 -11.911 1.00 65.69 95 SER A C 1
ATOM 742 O O . SER A 1 95 ? -11.962 29.073 -10.906 1.00 65.69 95 SER A O 1
ATOM 744 N N . GLU A 1 96 ? -13.143 27.567 -12.068 1.00 62.34 96 GLU A N 1
ATOM 745 C CA . GLU A 1 96 ? -14.179 27.390 -11.053 1.00 62.34 96 GLU A CA 1
ATOM 746 C C . GLU A 1 96 ? -13.825 26.223 -10.134 1.00 62.34 96 GLU A C 1
ATOM 748 O O . GLU A 1 96 ? -13.656 25.078 -10.564 1.00 62.34 96 GLU A O 1
ATOM 753 N N . HIS A 1 97 ? -13.727 26.507 -8.838 1.00 58.25 97 HIS A N 1
ATOM 754 C CA . HIS A 1 97 ? -13.664 25.459 -7.836 1.00 58.25 97 HIS A CA 1
ATOM 755 C C . HIS A 1 97 ? -15.085 24.934 -7.575 1.00 58.25 97 HIS A C 1
ATOM 757 O O . HIS A 1 97 ? -15.952 25.713 -7.188 1.00 58.25 97 HIS A O 1
ATOM 763 N N . PRO A 1 98 ? -15.347 23.617 -7.690 1.00 57.16 98 PRO A N 1
ATOM 764 C CA . PRO A 1 98 ? -16.665 23.021 -7.423 1.00 57.16 98 PRO A CA 1
ATOM 765 C C . PRO A 1 98 ? -17.048 23.025 -5.928 1.00 57.16 98 PRO A C 1
ATOM 767 O O . PRO A 1 98 ? -17.969 22.325 -5.503 1.00 57.16 98 PRO A O 1
ATOM 770 N N . PHE A 1 99 ? -16.311 23.768 -5.103 1.00 58.16 99 PHE A N 1
ATOM 771 C CA . PHE A 1 99 ? -16.558 23.940 -3.684 1.00 58.16 99 PHE A CA 1
ATOM 772 C C . PHE A 1 99 ? -17.147 25.330 -3.477 1.00 58.16 99 PHE A C 1
ATOM 774 O O . PHE A 1 99 ? -16.446 26.320 -3.646 1.00 58.16 99 PHE A O 1
ATOM 781 N N . GLY A 1 100 ? -18.416 25.407 -3.082 1.00 62.88 100 GLY A N 1
ATOM 782 C CA . GLY A 1 100 ? -18.858 26.576 -2.329 1.00 62.88 100 GLY A CA 1
ATOM 783 C C . GLY A 1 100 ? -18.140 26.580 -0.981 1.00 62.88 100 GLY A C 1
ATOM 784 O O . GLY A 1 100 ? -17.903 25.503 -0.415 1.00 62.88 100 GLY A O 1
ATOM 785 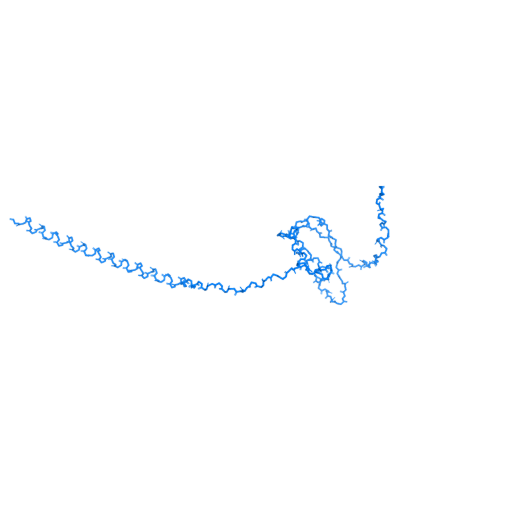N N . ASP A 1 101 ? -17.791 27.762 -0.479 1.00 65.06 101 ASP A N 1
ATOM 786 C CA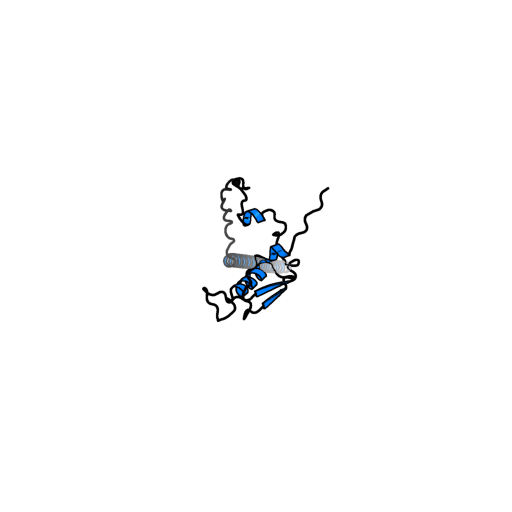 . ASP A 1 101 ? -17.292 27.921 0.883 1.00 65.06 101 ASP A CA 1
ATOM 787 C C . ASP A 1 101 ? -18.307 27.283 1.833 1.00 65.06 101 ASP A C 1
ATOM 789 O O . ASP A 1 101 ? -19.425 27.775 2.006 1.00 65.06 101 ASP A O 1
ATOM 793 N N . ARG A 1 102 ? -17.959 26.133 2.426 1.00 61.31 102 ARG A N 1
ATOM 794 C CA . ARG A 1 102 ? -18.743 25.644 3.560 1.00 61.31 102 ARG A CA 1
ATOM 795 C C . ARG A 1 102 ? -18.585 26.701 4.645 1.00 61.31 102 ARG A C 1
ATOM 797 O O . ARG A 1 102 ? -17.440 27.070 4.924 1.00 61.31 102 ARG A O 1
ATOM 804 N N . PRO A 1 103 ? -19.680 27.185 5.252 1.00 70.19 103 PRO A N 1
ATOM 805 C CA . PRO A 1 103 ? -19.553 28.091 6.377 1.00 70.19 103 PRO A CA 1
ATOM 806 C C . PRO A 1 103 ? -18.669 27.409 7.419 1.00 70.19 103 PRO A C 1
ATOM 808 O O . PRO A 1 103 ? -18.843 26.223 7.712 1.00 70.19 103 PRO A O 1
ATOM 811 N N . LEU A 1 104 ? -17.665 28.138 7.903 1.00 75.12 104 LEU A N 1
ATOM 812 C CA . LEU A 1 104 ? -16.752 27.646 8.920 1.00 75.12 104 LEU A CA 1
ATOM 813 C C . LEU A 1 104 ? -17.590 27.307 10.156 1.00 75.12 104 LEU A C 1
ATOM 815 O O . LEU A 1 104 ? -18.058 28.214 10.840 1.00 75.12 104 LEU A O 1
ATOM 819 N N . GLU A 1 105 ? -17.821 26.022 10.422 1.00 77.00 105 GLU A N 1
ATOM 820 C CA . GLU A 1 105 ? -18.471 25.614 11.663 1.00 77.00 105 GLU A CA 1
ATOM 821 C C . GLU A 1 105 ? -17.528 25.986 12.815 1.00 77.00 105 GLU A C 1
ATOM 823 O O . GLU A 1 105 ? -16.394 25.491 12.857 1.00 77.00 105 GLU A O 1
ATOM 828 N N . PRO A 1 106 ? -17.937 26.883 13.733 1.00 80.94 106 PRO A N 1
ATOM 829 C CA . PRO A 1 106 ? -17.114 27.217 14.878 1.00 80.94 106 PRO A CA 1
ATOM 830 C C . PRO A 1 106 ? -16.858 25.940 15.667 1.00 80.94 106 PRO A C 1
ATOM 832 O O . PRO A 1 106 ? -17.794 25.230 16.037 1.00 80.94 106 PRO A O 1
ATOM 835 N N . TYR A 1 107 ? -15.588 25.635 15.919 1.00 82.88 107 TYR A N 1
ATOM 836 C CA . TYR A 1 107 ? -15.230 24.493 16.744 1.00 82.88 107 TYR A CA 1
ATOM 837 C C . TYR A 1 107 ? -15.767 24.714 18.163 1.00 82.88 107 TYR A C 1
ATOM 839 O O . TYR A 1 107 ? -15.192 25.460 18.957 1.00 82.88 107 TYR A O 1
ATOM 847 N N . VAL A 1 108 ? -16.886 24.068 18.484 1.00 83.56 108 VAL A N 1
ATOM 848 C CA . VAL A 1 108 ? -17.414 24.020 19.844 1.00 83.56 108 VAL A CA 1
ATOM 849 C C . VAL A 1 108 ? -16.678 22.900 20.560 1.00 83.56 108 VAL A C 1
ATOM 851 O O . VAL A 1 108 ? -16.813 21.727 20.209 1.00 83.56 108 VAL A O 1
ATOM 854 N N . MET A 1 109 ? -15.876 23.261 21.564 1.00 82.38 109 MET A N 1
ATOM 855 C CA . MET A 1 109 ? -15.235 22.269 22.418 1.00 82.38 109 MET A CA 1
ATOM 856 C C . MET A 1 109 ? -16.338 21.397 23.036 1.00 82.38 109 MET A C 1
ATOM 858 O O . MET A 1 109 ? -17.213 21.946 23.712 1.00 82.38 109 MET A O 1
ATOM 862 N N . PRO A 1 110 ? -16.329 20.065 22.830 1.00 80.12 110 PRO A N 1
ATOM 863 C CA . PRO A 1 110 ? -17.307 19.210 23.482 1.00 80.12 110 PRO A CA 1
ATOM 864 C C . PRO A 1 110 ? -17.198 19.432 24.995 1.00 80.12 110 PRO A C 1
ATOM 866 O O . PRO A 1 110 ? -16.075 19.588 25.500 1.00 80.12 110 PRO A O 1
ATOM 869 N N . PRO A 1 111 ? -18.325 19.482 25.730 1.00 81.00 111 PRO A N 1
ATOM 870 C CA . PRO A 1 111 ? -18.279 19.693 27.165 1.00 81.00 111 PRO A CA 1
ATOM 871 C C . PRO A 1 111 ? -17.338 18.651 27.760 1.00 81.00 111 PRO A C 1
ATOM 873 O O . PRO A 1 111 ? -17.444 17.459 27.453 1.00 81.00 111 PRO A O 1
ATOM 876 N N . ARG A 1 112 ? -16.384 19.101 28.587 1.00 69.75 112 ARG A N 1
ATOM 877 C CA . ARG A 1 112 ? -15.565 18.190 29.388 1.00 69.75 112 ARG A CA 1
ATOM 878 C C . ARG A 1 112 ? -16.528 17.434 30.287 1.00 69.75 112 ARG A C 1
ATOM 880 O O . ARG A 1 112 ? -16.861 17.897 31.372 1.00 69.75 112 ARG A O 1
ATOM 887 N N . THR A 1 113 ? -16.982 16.275 29.827 1.00 67.44 113 THR A N 1
ATOM 888 C CA . THR A 1 113 ? -17.610 15.300 30.705 1.00 67.44 113 THR A CA 1
ATOM 889 C C . THR A 1 113 ? -16.553 15.035 31.758 1.00 67.44 113 THR A C 1
ATOM 891 O O . THR A 1 113 ? -15.421 14.682 31.403 1.00 67.44 113 THR A O 1
ATOM 894 N N . VAL A 1 114 ? -16.863 15.346 33.021 1.00 67.56 114 VAL A N 1
ATOM 895 C CA . VAL A 1 114 ? -15.948 15.124 34.141 1.00 67.56 114 VAL A CA 1
ATOM 896 C C . VAL A 1 114 ? -15.416 13.717 33.959 1.00 67.56 114 VAL A C 1
ATOM 898 O O . VAL A 1 114 ? -16.199 12.768 33.915 1.00 67.56 114 VAL A O 1
ATOM 901 N N . ARG A 1 115 ? -14.102 13.610 33.723 1.00 65.44 115 ARG A N 1
ATOM 902 C CA . ARG A 1 115 ? -13.447 12.328 33.478 1.00 65.44 115 ARG A CA 1
ATOM 903 C C . ARG A 1 115 ? -13.918 11.425 34.601 1.00 65.44 115 ARG A C 1
ATOM 905 O O . ARG A 1 115 ? -13.703 11.784 35.761 1.00 65.44 115 ARG A O 1
ATOM 912 N N . GLU A 1 116 ? -14.612 10.338 34.254 1.00 72.44 116 GLU A N 1
ATOM 913 C CA . GLU A 1 116 ? -15.107 9.392 35.248 1.00 72.44 116 GLU A CA 1
ATOM 914 C C . GLU A 1 116 ? -14.008 9.149 36.277 1.00 72.44 116 GLU A C 1
ATOM 916 O O . GLU A 1 116 ? -12.815 9.128 35.928 1.00 72.44 116 GLU A O 1
ATOM 921 N N . MET A 1 117 ? -14.396 8.982 37.542 1.00 79.25 117 MET A N 1
ATOM 922 C CA . MET A 1 117 ? -13.429 8.661 38.582 1.00 79.25 117 MET A CA 1
ATOM 923 C C . MET A 1 117 ? -12.471 7.587 38.076 1.00 79.25 117 MET A C 1
ATOM 925 O O . MET A 1 117 ? -12.901 6.547 37.565 1.00 79.25 117 MET A O 1
ATOM 929 N N . ARG A 1 118 ? -11.161 7.838 38.226 1.00 81.94 118 ARG A N 1
ATOM 930 C CA . ARG A 1 118 ? -10.134 6.862 37.846 1.00 81.94 118 ARG A CA 1
ATOM 931 C C . ARG A 1 118 ? -10.546 5.490 38.397 1.00 81.94 118 ARG A C 1
ATOM 933 O O . ARG A 1 118 ? -10.912 5.423 39.573 1.00 81.94 118 ARG A O 1
ATOM 940 N N . PRO A 1 119 ? -10.436 4.390 37.629 1.00 86.44 119 PRO A N 1
ATOM 941 C CA . PRO A 1 119 ? -10.932 3.078 38.050 1.00 86.44 119 PRO A CA 1
ATOM 942 C C . PRO A 1 119 ? -10.463 2.638 39.446 1.00 86.44 119 PRO A C 1
ATOM 944 O O . PRO A 1 119 ? -11.194 1.951 40.154 1.00 86.44 119 PRO A O 1
ATOM 947 N N . ARG A 1 120 ? -9.269 3.071 39.880 1.00 87.69 120 ARG A N 1
ATOM 948 C CA . ARG A 1 120 ? -8.769 2.856 41.248 1.00 87.69 120 ARG A CA 1
ATOM 949 C C . ARG A 1 120 ? -9.593 3.579 42.324 1.00 87.69 120 ARG A C 1
ATOM 951 O O . ARG A 1 120 ? -9.943 2.943 43.311 1.00 87.69 120 ARG A O 1
ATOM 958 N N . ALA A 1 121 ? -9.924 4.856 42.126 1.00 88.62 121 ALA A N 1
ATOM 959 C CA . ALA A 1 121 ? -10.714 5.649 43.072 1.00 88.62 121 ALA A CA 1
ATOM 960 C C . ALA A 1 121 ? -12.144 5.101 43.203 1.00 88.62 121 ALA A C 1
ATOM 962 O O . ALA A 1 121 ? -12.623 4.878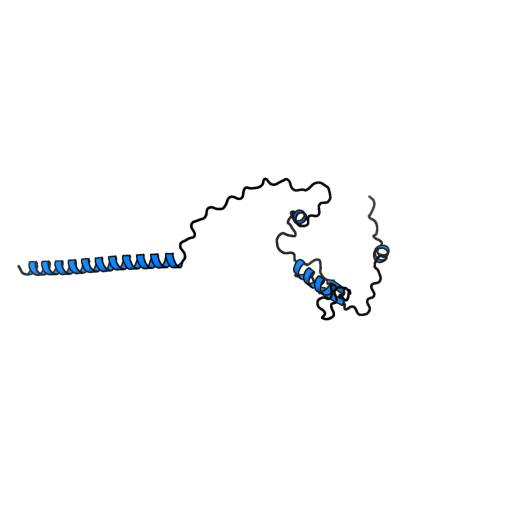 44.312 1.00 88.62 121 ALA A O 1
ATOM 963 N N . ARG A 1 122 ? -12.772 4.752 42.070 1.00 86.94 122 ARG A N 1
ATOM 964 C CA . ARG A 1 122 ? -14.100 4.118 42.048 1.00 86.94 122 ARG A CA 1
ATOM 965 C C . ARG A 1 122 ? -14.120 2.794 42.820 1.00 86.94 122 ARG A C 1
ATOM 967 O O . ARG A 1 122 ? -15.010 2.557 43.626 1.00 86.94 122 ARG A O 1
ATOM 974 N N . ARG A 1 123 ? -13.110 1.939 42.616 1.00 90.50 123 ARG A N 1
ATOM 975 C CA . ARG A 1 123 ? -12.987 0.651 43.325 1.00 90.50 123 ARG A CA 1
ATOM 976 C C . ARG A 1 123 ? -12.768 0.820 44.831 1.00 90.50 123 ARG A C 1
ATOM 978 O O . ARG A 1 123 ? -13.288 0.015 45.595 1.00 90.50 123 ARG A O 1
ATOM 985 N N . ALA A 1 124 ? -12.003 1.827 45.255 1.00 93.31 124 ALA A N 1
ATOM 986 C CA . ALA A 1 124 ? -11.771 2.099 46.673 1.00 93.31 124 ALA A CA 1
ATOM 987 C C . ALA A 1 124 ? -13.063 2.522 47.389 1.00 93.31 124 ALA A C 1
ATOM 989 O O . ALA A 1 124 ? -13.364 1.991 48.454 1.00 93.31 124 ALA A O 1
ATOM 990 N N . MET A 1 125 ? -13.857 3.394 46.762 1.00 93.12 125 MET A N 1
ATOM 991 C CA . MET A 1 125 ? -15.146 3.840 47.295 1.00 93.12 125 MET A CA 1
ATOM 992 C C . MET A 1 125 ? -16.139 2.679 47.445 1.00 93.12 125 MET A C 1
ATOM 994 O O . MET A 1 125 ? -16.693 2.496 48.522 1.00 93.12 125 MET A O 1
ATOM 998 N N . ILE A 1 126 ? -16.279 1.832 46.418 1.00 93.81 126 ILE A N 1
ATOM 999 C CA . ILE A 1 126 ? -17.162 0.651 46.470 1.00 93.81 126 ILE A CA 1
ATOM 1000 C C . ILE A 1 126 ? -16.751 -0.301 47.603 1.00 93.81 126 ILE A C 1
ATOM 1002 O O . ILE A 1 126 ? -17.600 -0.860 48.290 1.00 93.81 126 ILE A O 1
ATOM 1006 N N . ARG A 1 127 ? -15.444 -0.494 47.825 1.00 95.38 127 ARG A N 1
ATOM 1007 C CA . ARG A 1 127 ? -14.950 -1.324 48.937 1.00 95.38 127 ARG A CA 1
ATOM 1008 C C . ARG A 1 127 ? -15.266 -0.710 50.298 1.00 95.38 127 ARG A C 1
ATOM 1010 O O . ARG A 1 127 ? -15.592 -1.451 51.217 1.00 95.38 127 ARG A O 1
ATOM 1017 N N . ALA A 1 128 ? -15.155 0.610 50.426 1.00 94.94 128 ALA A N 1
ATOM 1018 C CA . ALA A 1 128 ? -15.484 1.314 51.660 1.00 94.94 128 ALA A CA 1
ATOM 1019 C C . ALA A 1 128 ? -16.986 1.223 51.975 1.00 94.94 128 ALA A C 1
ATOM 1021 O O . ALA A 1 128 ? -17.332 0.910 53.108 1.00 94.94 128 ALA A O 1
ATOM 1022 N N . GLN A 1 129 ? -17.850 1.403 50.969 1.00 94.81 129 GLN A N 1
ATOM 1023 C CA . GLN A 1 129 ? -19.306 1.259 51.100 1.00 94.81 129 GLN A CA 1
ATOM 1024 C C . GLN A 1 129 ? -19.693 -0.155 51.534 1.00 94.81 129 GLN A C 1
ATOM 1026 O O . GLN A 1 129 ? -20.300 -0.315 52.584 1.00 94.81 129 GLN A O 1
ATOM 1031 N N . LYS A 1 130 ? -19.211 -1.184 50.823 1.00 95.88 130 LYS A N 1
ATOM 1032 C CA . LYS A 1 130 ? -19.471 -2.586 51.191 1.00 95.88 130 LYS A CA 1
ATOM 1033 C C . LYS A 1 130 ? -18.989 -2.937 52.597 1.00 95.88 130 LYS A C 1
ATOM 1035 O O . LYS A 1 130 ? -19.622 -3.718 53.295 1.00 95.88 130 LYS A O 1
ATOM 1040 N N . LYS A 1 131 ? -17.851 -2.376 53.022 1.00 95.88 131 LYS A N 1
ATOM 1041 C CA . LYS A 1 131 ? -17.336 -2.579 54.381 1.00 95.88 131 LYS A CA 1
ATOM 1042 C C . LYS A 1 131 ? -18.229 -1.910 55.431 1.00 95.88 131 LYS A C 1
ATOM 1044 O O . LYS A 1 131 ? -18.399 -2.482 56.501 1.00 95.88 131 LYS A O 1
ATOM 1049 N N . ALA A 1 132 ? -18.762 -0.723 55.144 1.00 93.94 132 ALA A N 1
ATOM 1050 C CA . ALA A 1 132 ? -19.678 -0.019 56.036 1.00 93.94 132 ALA A CA 1
ATOM 1051 C C . ALA A 1 132 ? -21.03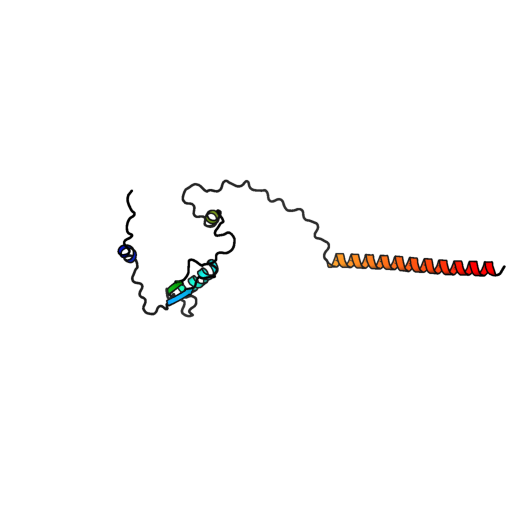1 -0.743 56.145 1.00 93.94 132 ALA A C 1
ATOM 1053 O O . ALA A 1 132 ? -21.494 -0.966 57.257 1.00 93.94 132 ALA A O 1
ATOM 1054 N N . GLU A 1 133 ? -21.596 -1.192 55.021 1.00 94.06 133 GLU A N 1
ATOM 1055 C CA . GLU A 1 133 ? -22.824 -2.007 54.973 1.00 94.06 133 GLU A CA 1
ATOM 1056 C C . GLU A 1 133 ? -22.664 -3.280 55.812 1.00 94.06 133 GLU A C 1
ATOM 1058 O O . GLU A 1 133 ? -23.447 -3.542 56.718 1.00 94.06 133 GLU A O 1
ATOM 1063 N N . GLN A 1 134 ? -21.563 -4.010 55.622 1.00 91.06 134 GLN A N 1
ATOM 1064 C CA . GLN A 1 134 ? -21.307 -5.231 56.384 1.00 91.06 134 GLN A CA 1
ATOM 1065 C C . GLN A 1 134 ? -21.079 -4.973 57.885 1.00 91.06 134 GLN A C 1
ATOM 1067 O O . GLN A 1 134 ? -21.304 -5.852 58.715 1.00 91.06 134 GLN A O 1
ATOM 1072 N N . GLN A 1 135 ? -20.610 -3.782 58.270 1.00 89.69 135 GLN A N 1
ATOM 1073 C CA . GLN A 1 135 ? -20.513 -3.395 59.680 1.00 89.69 135 GLN A CA 1
ATOM 1074 C C . GLN A 1 135 ? -21.882 -3.080 60.284 1.00 89.69 135 GLN A C 1
ATOM 1076 O O . GLN A 1 135 ? -22.104 -3.442 61.438 1.00 89.69 135 GLN A O 1
ATOM 1081 N N . GLN A 1 136 ? -22.776 -2.449 59.518 1.00 89.06 136 GLN A N 1
ATOM 1082 C CA . GLN A 1 136 ? -24.157 -2.187 59.929 1.00 89.06 136 GLN A CA 1
ATOM 1083 C C . GLN A 1 136 ? -24.921 -3.499 60.110 1.00 89.06 136 GLN A C 1
ATOM 1085 O O . GLN A 1 136 ? -25.418 -3.749 61.202 1.00 89.06 136 GLN A O 1
ATOM 1090 N N . GLU A 1 137 ? -24.872 -4.403 59.128 1.00 88.38 137 GLU A N 1
ATOM 1091 C CA . GLU A 1 137 ? -25.508 -5.726 59.215 1.00 88.38 137 GLU A CA 1
ATOM 1092 C C . GLU A 1 137 ? -25.001 -6.534 60.421 1.00 88.38 137 GLU A C 1
ATOM 1094 O O . GLU A 1 137 ? -25.779 -7.132 61.162 1.00 88.38 137 GLU A O 1
ATOM 1099 N N . ASN A 1 138 ? -23.687 -6.530 60.671 1.00 89.25 138 ASN A N 1
ATOM 1100 C CA . ASN A 1 138 ? -23.111 -7.215 61.831 1.00 89.25 138 ASN A CA 1
ATOM 1101 C C . ASN A 1 138 ? -23.523 -6.574 63.167 1.00 89.25 138 ASN A C 1
ATOM 1103 O O . ASN A 1 138 ? -23.600 -7.275 64.176 1.00 89.25 138 ASN A O 1
ATOM 1107 N N . ALA A 1 139 ? -23.733 -5.256 63.208 1.00 87.75 139 ALA A N 1
ATOM 1108 C CA . ALA A 1 139 ? -24.204 -4.559 64.401 1.00 87.75 139 ALA A CA 1
ATOM 1109 C C . ALA A 1 139 ? -25.688 -4.854 64.662 1.00 87.75 139 ALA A C 1
ATOM 1111 O O . ALA A 1 139 ? -26.044 -5.184 65.790 1.00 87.75 139 ALA A O 1
ATOM 1112 N N . GLU A 1 140 ? -26.517 -4.839 63.620 1.00 88.25 140 GLU A N 1
ATOM 1113 C CA . GLU A 1 140 ? -27.937 -5.204 63.674 1.00 88.25 140 GLU A CA 1
ATOM 1114 C C . GLU A 1 140 ? -28.124 -6.664 64.112 1.00 88.25 140 GLU A C 1
ATOM 1116 O O . GLU A 1 140 ? -28.919 -6.959 65.001 1.00 88.25 140 GLU A O 1
ATOM 1121 N N . GLN A 1 141 ? -27.324 -7.594 63.577 1.00 84.12 141 GLN A N 1
ATOM 1122 C CA . GLN A 1 141 ? -27.347 -8.998 64.006 1.00 84.12 141 GLN A CA 1
ATOM 1123 C C . GLN A 1 141 ? -26.958 -9.174 65.480 1.00 84.12 141 GLN A C 1
ATOM 1125 O O . GLN A 1 141 ? -27.518 -10.033 66.163 1.00 84.12 141 GLN A O 1
ATOM 1130 N N . ARG A 1 142 ? -26.013 -8.372 65.989 1.00 82.69 142 ARG A N 1
ATOM 1131 C CA . ARG A 1 142 ? -25.630 -8.385 67.412 1.00 82.69 142 ARG A CA 1
ATOM 1132 C C . ARG A 1 142 ? -26.746 -7.843 68.299 1.00 82.69 142 ARG A C 1
ATOM 1134 O O . ARG A 1 142 ? -27.039 -8.475 69.307 1.00 82.69 142 ARG A O 1
ATOM 1141 N N . GLN A 1 143 ? -27.386 -6.745 67.898 1.00 81.12 143 GLN A N 1
ATOM 1142 C CA . GLN A 1 143 ? -28.528 -6.166 68.612 1.00 81.12 143 GLN A CA 1
ATOM 1143 C C . GLN A 1 143 ? -29.699 -7.156 68.674 1.00 81.12 143 GLN A C 1
ATOM 1145 O O . GLN A 1 143 ? -30.152 -7.492 69.765 1.00 81.12 143 GLN A O 1
ATOM 1150 N N . ASN A 1 144 ? -30.085 -7.751 67.542 1.00 81.12 144 ASN A N 1
ATOM 1151 C CA . ASN A 1 144 ? -31.147 -8.762 67.495 1.00 81.12 144 ASN A CA 1
ATOM 1152 C C . ASN A 1 144 ? -30.815 -10.005 68.348 1.00 81.12 144 ASN A C 1
ATOM 1154 O O . ASN A 1 144 ? -31.690 -10.588 68.987 1.00 81.12 144 ASN A O 1
ATOM 1158 N N . ALA A 1 145 ? -29.547 -10.431 68.393 1.00 78.00 145 ALA A N 1
ATOM 1159 C CA . ALA A 1 145 ? -29.119 -11.553 69.230 1.00 78.00 145 ALA A CA 1
ATOM 1160 C C . ALA A 1 145 ? -29.139 -11.230 70.738 1.00 78.00 145 ALA A C 1
ATOM 1162 O O . ALA A 1 145 ? -29.354 -12.132 71.552 1.00 78.00 145 ALA A O 1
ATOM 1163 N N . GLU A 1 146 ? -28.898 -9.975 71.120 1.00 79.25 146 GLU A N 1
ATOM 1164 C CA . GLU A 1 146 ? -28.994 -9.495 72.503 1.00 79.25 146 GLU A CA 1
ATOM 1165 C C . GLU A 1 146 ? -30.455 -9.349 72.947 1.00 79.25 146 GLU A C 1
ATOM 1167 O O . GLU A 1 146 ? -30.809 -9.820 74.030 1.00 79.25 146 GLU A O 1
ATOM 1172 N N . GLU A 1 147 ? -31.326 -8.816 72.088 1.00 76.56 147 GLU A N 1
ATOM 1173 C CA . GLU A 1 147 ? -32.771 -8.729 72.332 1.00 76.56 147 GLU A CA 1
ATOM 1174 C C . GLU A 1 147 ? -33.399 -10.118 72.529 1.00 76.56 147 GLU A C 1
ATOM 1176 O O . GLU A 1 147 ? -34.095 -10.351 73.518 1.00 76.56 147 GLU A O 1
ATOM 1181 N N . MET A 1 148 ? -33.056 -11.093 71.680 1.00 71.56 148 MET A N 1
ATOM 1182 C CA . MET A 1 148 ? -33.534 -12.480 71.807 1.00 71.56 148 MET A CA 1
ATOM 1183 C C . MET A 1 148 ? -33.020 -13.195 73.070 1.00 71.56 148 MET A C 1
ATOM 1185 O O . MET A 1 148 ? -33.670 -14.114 73.572 1.00 71.56 148 MET A O 1
ATOM 1189 N N . LYS A 1 149 ? -31.853 -12.808 73.606 1.00 72.44 149 LYS A N 1
ATOM 1190 C CA . LYS A 1 149 ? -31.338 -13.336 74.885 1.00 72.44 149 LYS A CA 1
ATOM 1191 C C . LYS A 1 149 ? -32.047 -12.720 76.088 1.00 72.44 149 LYS A C 1
ATOM 1193 O O . LYS A 1 149 ? -32.239 -13.415 77.085 1.00 72.44 149 LYS A O 1
ATOM 1198 N N . ASN A 1 150 ? -32.417 -11.446 76.000 1.00 70.56 150 ASN A N 1
ATOM 1199 C CA . ASN A 1 150 ? -33.148 -10.760 77.058 1.00 70.56 150 ASN A CA 1
ATOM 1200 C C . ASN A 1 150 ? -34.615 -11.217 77.116 1.00 70.56 150 ASN A C 1
ATOM 1202 O O . ASN A 1 150 ? -35.091 -11.486 78.214 1.00 70.56 150 ASN A O 1
ATOM 1206 N N . GLY A 1 151 ? -35.273 -11.441 75.970 1.00 68.44 151 GLY A N 1
ATOM 1207 C CA . GLY A 1 151 ? -36.631 -12.010 75.910 1.00 68.44 151 GLY A CA 1
ATOM 1208 C C . GLY A 1 151 ? -36.736 -13.414 76.525 1.00 68.44 151 GLY A C 1
ATOM 1209 O O . GLY A 1 151 ? -37.610 -13.677 77.343 1.00 68.44 151 GLY A O 1
ATOM 1210 N N . LYS A 1 152 ? -35.764 -14.296 76.251 1.00 62.94 152 LYS A N 1
ATOM 1211 C CA . LYS A 1 152 ? -35.712 -15.638 76.870 1.00 62.94 152 LYS A CA 1
ATOM 1212 C C . LYS A 1 152 ? -35.458 -15.611 78.380 1.00 62.94 152 LYS A C 1
ATOM 1214 O O . LYS A 1 152 ? -35.836 -16.543 79.082 1.00 62.94 152 LYS A O 1
ATOM 1219 N N . LYS A 1 153 ? -34.785 -14.573 78.890 1.00 58.97 153 LYS A N 1
ATOM 1220 C CA . LYS A 1 153 ? -34.580 -14.381 80.334 1.00 58.97 153 LYS A CA 1
ATOM 1221 C C . LYS A 1 153 ? -35.844 -13.889 81.036 1.00 58.97 153 LYS A C 1
ATOM 1223 O O . LYS A 1 153 ? -36.052 -14.292 82.173 1.00 58.97 153 LYS A O 1
ATOM 1228 N N . SER A 1 154 ? -36.656 -13.051 80.389 1.00 55.31 154 SER A N 1
ATOM 1229 C CA . SER A 1 154 ? -37.946 -12.617 80.938 1.00 55.31 154 SER A CA 1
ATOM 1230 C C . SER A 1 154 ? -39.001 -13.727 80.885 1.00 55.31 154 SER A C 1
ATOM 1232 O O . SER A 1 154 ? -39.690 -13.932 81.876 1.00 55.31 154 SER A O 1
ATOM 1234 N N . GLU A 1 155 ? -39.060 -14.513 79.803 1.00 56.56 155 GLU A N 1
ATOM 1235 C CA . GLU A 1 155 ? -39.979 -15.664 79.686 1.00 56.56 155 GLU A CA 1
ATOM 1236 C C . GLU A 1 155 ? -39.671 -16.757 80.729 1.00 56.56 155 GLU A C 1
ATOM 1238 O O . GLU A 1 155 ? -40.574 -17.275 81.380 1.00 56.56 155 GLU A O 1
ATOM 1243 N N . ALA A 1 156 ? -38.388 -17.044 80.985 1.00 58.41 156 ALA A N 1
ATOM 1244 C CA . ALA A 1 156 ? -37.973 -17.996 82.020 1.00 58.41 156 ALA A CA 1
ATOM 1245 C C . ALA A 1 156 ? -38.235 -17.513 83.463 1.00 58.41 156 ALA A C 1
ATOM 1247 O O . ALA A 1 156 ? -38.174 -18.317 84.390 1.00 58.41 156 ALA A O 1
ATOM 1248 N N . GLN A 1 157 ? -38.478 -16.213 83.667 1.00 55.03 157 GLN A N 1
ATOM 1249 C CA . GLN A 1 157 ? -38.850 -15.650 84.969 1.00 55.03 157 GLN A CA 1
ATOM 1250 C C . GLN A 1 157 ? -40.372 -15.670 85.187 1.00 55.03 157 GLN A C 1
ATOM 1252 O O . GLN A 1 157 ? -40.799 -15.860 86.325 1.00 55.03 157 GLN A O 1
ATOM 1257 N N . GLU A 1 158 ? -41.180 -15.559 84.127 1.00 53.62 158 GLU A N 1
ATOM 1258 C CA . GLU A 1 158 ? -42.647 -15.668 84.196 1.00 53.62 158 GLU A CA 1
ATOM 1259 C C . GLU A 1 158 ? -43.153 -17.115 84.349 1.00 53.62 158 GLU A C 1
ATOM 1261 O O . GLU A 1 158 ? -44.133 -17.323 85.052 1.00 53.62 158 GLU A O 1
ATOM 1266 N N . GLU A 1 159 ? -42.477 -18.132 83.797 1.00 53.47 159 GLU A N 1
ATOM 1267 C CA . GLU A 1 159 ? -42.853 -19.554 83.998 1.00 53.47 159 GLU A CA 1
ATOM 1268 C C . GLU A 1 159 ? -42.511 -20.108 85.400 1.00 53.47 159 GLU A C 1
ATOM 1270 O O . GLU A 1 159 ? -42.884 -21.231 85.741 1.00 53.47 159 GLU A O 1
ATOM 1275 N N . SER A 1 160 ? -41.784 -19.338 86.215 1.00 49.75 160 SER A N 1
ATOM 1276 C CA . SER A 1 160 ? -41.350 -19.723 87.568 1.00 49.75 160 SER A CA 1
ATOM 1277 C C . SER A 1 160 ? -42.145 -19.066 88.710 1.00 49.75 160 SER A C 1
ATOM 1279 O O . SER A 1 160 ? -41.770 -19.230 89.874 1.00 49.75 160 SER A O 1
ATOM 1281 N N . ALA A 1 161 ? -43.220 -18.341 88.381 1.00 49.81 161 ALA A N 1
ATOM 1282 C CA . ALA A 1 161 ? -44.177 -17.729 89.309 1.00 49.81 161 ALA A CA 1
ATOM 1283 C C . ALA A 1 161 ? -45.534 -18.450 89.251 1.00 49.81 161 ALA A C 1
ATOM 1285 O O . ALA A 1 161 ? -46.168 -18.568 90.325 1.00 49.81 161 ALA A O 1
#

Secondary structure (DSSP, 8-state):
-PPPP---HHHHGGGS-----TTPPEEEEE-TT-BHHHHHHHHHHHHTTTTSTT--TTS--PPEEEEE-GGG-B--TTTTT-TTHHHHHT--SSS--S----------PPP-------HHHHHHHHHHHHHHHHHHHHHHHHHHHHHHHHHHHHHHHHTT-

Organism: Trifolium subterraneum (NCBI:txid3900)

Sequence (161 aa):
MKMLNSFNAKRAAAGIRRINLDGLRWRVFDAKGQILGRLASQIATVVMGKDKPTYTPNRDDGDMCIVLNAKDIAVTGRKLTDKDRDRKLRIFPGSEHPFGDRPLEPYVMPPRTVREMRPRARRAMIRAQKKAEQQQENAEQRQNAEEMKNGKKSEAQEESA

Radius of gyration: 41.29 Å; chains: 1; bounding box: 68×48×130 Å